Protein AF-A0A4S8I5R4-F1 (afdb_monomer_lite)

Radius of gyration: 12.27 Å; chains: 1; bounding box: 30×27×28 Å

Foldseek 3Di:
DWDKWKKFFAD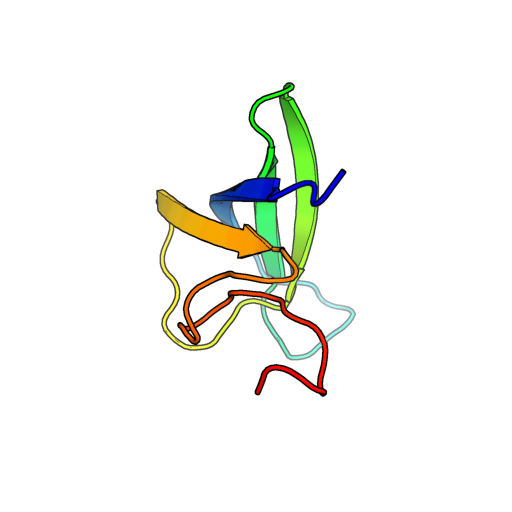WADDPVDPFIWTWIATPVGDIDIDGDFPPDDHGDMEIETQDDDPDTRHHHDPVND

InterPro domains:
  IPR012340 Nucleic acid-binding, OB-fold [G3DSA:2.40.50.140] (3-47)
  IPR012340 Nucleic acid-binding, OB-fold [SSF50249] (7-55)
  IPR022666 Large ribosomal subunit protein uL2, RNA-binding domain [PF00181] (7-49)
  IPR022666 Large ribosomal subunit protein uL2, RNA-binding domain [SM01383] (2-49)

Secondary structure (DSSP, 8-state):
----EEEEEEEEE--TT-SS-EEEEEETTS-EEEEE--TT--TT-EEEESSS----TT-B--GGG-

Sequence (66 aa):
MDSIVVVRIVTIEYD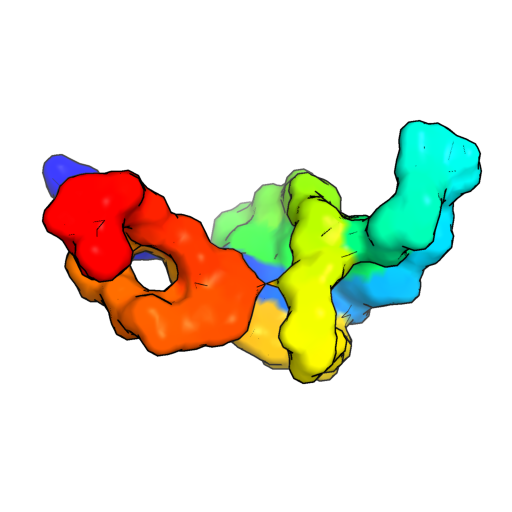PNRNAYICLIHYGDGEKRYILHPRGAIIGDTIVSGTEVPISMGNALPLSAV

Organism: Musa balbisiana (NCBI:txid52838)

Structure (mmCIF, N/CA/C/O backbone):
data_AF-A0A4S8I5R4-F1
#
_entry.id   AF-A0A4S8I5R4-F1
#
loop_
_atom_site.group_PDB
_atom_site.id
_atom_site.type_symbol
_atom_site.label_atom_id
_atom_site.label_alt_id
_atom_site.label_comp_id
_atom_site.label_asym_id
_atom_site.label_entity_id
_atom_site.label_seq_id
_atom_site.pdbx_PDB_ins_code
_atom_site.Cartn_x
_atom_site.Cartn_y
_atom_site.Cartn_z
_atom_site.occupancy
_atom_site.B_iso_or_equiv
_atom_site.auth_seq_id
_atom_site.auth_comp_id
_atom_site.auth_asym_id
_atom_site.auth_atom_id
_atom_site.pdbx_PDB_model_num
ATOM 1 N N . MET A 1 1 ? -9.952 16.161 13.819 1.00 48.53 1 MET A N 1
ATOM 2 C CA . MET A 1 1 ? -10.504 16.161 12.455 1.00 48.53 1 MET A CA 1
ATOM 3 C C . MET A 1 1 ? -10.028 14.865 11.848 1.00 48.53 1 MET A C 1
ATOM 5 O O . MET A 1 1 ? -8.826 14.703 11.678 1.00 48.53 1 MET A O 1
ATOM 9 N N . ASP A 1 2 ? -10.933 13.905 11.718 1.00 57.75 2 ASP A N 1
ATOM 10 C CA . ASP A 1 2 ? -10.655 12.583 11.169 1.00 57.75 2 ASP A CA 1
ATOM 11 C C . ASP A 1 2 ? -10.267 12.724 9.698 1.00 57.75 2 ASP A C 1
ATOM 13 O O . ASP A 1 2 ? -11.108 12.886 8.816 1.00 57.75 2 ASP A O 1
ATOM 17 N N . SER A 1 3 ? -8.962 12.770 9.438 1.00 80.12 3 SER A N 1
ATOM 18 C CA . SER A 1 3 ? -8.442 12.938 8.087 1.00 80.12 3 SER A CA 1
ATOM 19 C C . SER A 1 3 ? -8.424 11.586 7.394 1.00 80.12 3 SER A C 1
ATOM 21 O O . SER A 1 3 ? -7.494 10.798 7.566 1.00 80.12 3 SER A O 1
ATOM 23 N N . ILE A 1 4 ? -9.464 11.321 6.607 1.00 90.81 4 ILE A N 1
ATOM 24 C CA . ILE A 1 4 ? -9.447 10.240 5.626 1.00 90.81 4 ILE A CA 1
ATOM 25 C C . ILE A 1 4 ? -8.442 10.610 4.536 1.00 90.81 4 ILE A C 1
ATOM 27 O O . ILE A 1 4 ? -8.505 11.688 3.945 1.00 90.81 4 ILE A O 1
ATOM 31 N N . VAL A 1 5 ? -7.520 9.697 4.264 1.00 94.38 5 VAL A N 1
ATOM 32 C CA . VAL A 1 5 ? -6.489 9.843 3.244 1.00 94.38 5 VAL A CA 1
ATOM 33 C C . VAL A 1 5 ? -6.751 8.826 2.148 1.00 94.38 5 VAL A C 1
ATOM 35 O O . VAL A 1 5 ? -6.848 7.629 2.413 1.00 94.38 5 VAL A O 1
ATOM 38 N N . VAL A 1 6 ? -6.858 9.308 0.914 1.00 95.75 6 VAL A N 1
ATOM 39 C CA . VAL A 1 6 ? -7.135 8.488 -0.268 1.00 95.75 6 VAL A CA 1
ATOM 40 C C . VAL A 1 6 ? -5.919 8.508 -1.180 1.00 95.75 6 VAL A C 1
ATOM 42 O O . VAL A 1 6 ? -5.389 9.577 -1.490 1.00 95.75 6 VAL A O 1
ATOM 45 N N . VAL A 1 7 ? -5.487 7.329 -1.620 1.00 97.50 7 VAL A N 1
ATOM 46 C CA . VAL A 1 7 ? -4.328 7.162 -2.501 1.00 97.50 7 VAL A CA 1
ATOM 47 C C . VAL A 1 7 ? -4.625 6.169 -3.615 1.00 97.50 7 VAL A C 1
ATOM 49 O O . VAL A 1 7 ? -5.450 5.271 -3.456 1.00 97.50 7 VAL A O 1
ATOM 52 N N . ARG A 1 8 ? -3.930 6.305 -4.745 1.00 97.94 8 ARG A N 1
ATOM 53 C CA . ARG A 1 8 ? -4.066 5.401 -5.896 1.00 97.94 8 ARG A CA 1
ATOM 54 C C . ARG A 1 8 ? -2.775 4.636 -6.149 1.00 97.94 8 ARG A C 1
ATOM 56 O O . ARG A 1 8 ? -1.710 5.248 -6.164 1.00 97.94 8 ARG A O 1
ATOM 63 N N . ILE A 1 9 ? -2.872 3.333 -6.411 1.00 98.06 9 ILE A N 1
ATOM 64 C CA . ILE A 1 9 ? -1.733 2.512 -6.843 1.00 98.06 9 ILE A CA 1
ATOM 65 C C . ILE A 1 9 ? -1.371 2.866 -8.283 1.00 98.06 9 ILE A C 1
ATOM 67 O O . ILE A 1 9 ? -2.212 2.798 -9.183 1.00 98.06 9 ILE A O 1
ATOM 71 N N . VAL A 1 10 ? -0.108 3.214 -8.507 1.00 98.38 10 VAL A N 1
ATOM 72 C CA . VAL A 1 10 ? 0.409 3.618 -9.820 1.00 98.38 10 VAL A CA 1
ATOM 73 C C . VAL A 1 10 ? 1.311 2.551 -10.420 1.00 98.38 10 VAL A C 1
ATOM 75 O O . VAL A 1 10 ? 1.215 2.279 -11.614 1.00 98.38 10 VAL A O 1
ATOM 78 N N . THR A 1 11 ? 2.140 1.903 -9.605 1.00 98.44 11 THR A N 1
ATOM 79 C CA . THR A 1 11 ? 3.020 0.810 -10.038 1.00 98.44 11 THR A CA 1
ATOM 80 C C . THR A 1 11 ? 3.085 -0.281 -8.976 1.00 98.44 11 THR A C 1
ATOM 82 O O . THR A 1 11 ? 2.763 -0.056 -7.806 1.00 98.44 11 THR A O 1
ATOM 85 N N . ILE A 1 12 ? 3.496 -1.476 -9.401 1.00 98.31 12 ILE A N 1
ATOM 86 C CA . ILE A 1 12 ? 3.859 -2.598 -8.535 1.00 98.31 12 ILE A CA 1
ATOM 87 C C . ILE A 1 12 ? 5.272 -3.011 -8.940 1.00 98.31 12 ILE A C 1
ATOM 89 O O . ILE A 1 12 ? 5.525 -3.288 -10.111 1.00 98.31 12 ILE A O 1
ATOM 93 N N . GLU A 1 13 ? 6.193 -3.014 -7.985 1.00 98.25 13 GLU A N 1
ATOM 94 C CA . GLU A 1 13 ? 7.630 -3.091 -8.230 1.00 98.25 13 GLU A CA 1
ATOM 95 C C . GLU A 1 13 ? 8.284 -4.137 -7.325 1.00 98.25 13 GLU A C 1
ATOM 97 O O . GLU A 1 13 ? 7.854 -4.379 -6.192 1.00 98.25 13 GLU A O 1
ATOM 102 N N . TYR A 1 14 ? 9.333 -4.776 -7.841 1.00 97.81 14 TYR A N 1
ATOM 103 C CA . TYR A 1 14 ? 10.200 -5.641 -7.050 1.00 97.81 14 TYR A CA 1
ATOM 104 C C . TYR A 1 14 ? 11.173 -4.782 -6.235 1.00 97.81 14 TYR A C 1
ATOM 106 O O . TYR A 1 14 ? 11.835 -3.914 -6.800 1.00 97.81 14 TYR A O 1
ATOM 114 N N . ASP A 1 15 ? 11.305 -5.055 -4.934 1.00 98.12 15 ASP A N 1
ATOM 115 C CA . ASP A 1 15 ? 12.351 -4.460 -4.099 1.00 98.12 15 ASP A CA 1
ATOM 116 C C . ASP A 1 15 ? 13.312 -5.554 -3.608 1.00 98.12 15 ASP A C 1
ATOM 118 O O . ASP A 1 15 ? 12.884 -6.431 -2.859 1.00 98.12 15 ASP A O 1
ATOM 122 N N . PRO A 1 16 ? 14.610 -5.508 -3.963 1.00 98.00 16 PRO A N 1
ATOM 123 C CA . PRO A 1 16 ? 15.576 -6.543 -3.586 1.00 98.00 16 PRO A CA 1
ATOM 124 C C . PRO A 1 16 ? 15.805 -6.677 -2.074 1.00 98.00 16 PRO A C 1
ATOM 126 O O . PRO A 1 16 ? 16.357 -7.682 -1.633 1.00 98.00 16 PRO A O 1
ATOM 129 N N . ASN A 1 17 ? 15.397 -5.696 -1.266 1.00 98.06 17 ASN A N 1
ATOM 130 C CA . ASN A 1 17 ? 15.569 -5.714 0.186 1.00 98.06 17 ASN A CA 1
ATOM 131 C C . ASN A 1 17 ? 14.445 -6.456 0.926 1.00 98.06 17 ASN A C 1
ATOM 133 O O . ASN A 1 17 ? 14.430 -6.467 2.159 1.00 98.06 17 ASN A O 1
ATOM 137 N N . ARG A 1 18 ? 13.460 -7.023 0.217 1.00 97.12 18 ARG A N 1
ATOM 138 C CA . ARG A 1 18 ? 12.343 -7.760 0.823 1.00 97.12 18 ARG A CA 1
ATOM 139 C C . ARG A 1 18 ? 11.716 -8.753 -0.150 1.00 97.12 18 ARG A C 1
ATOM 141 O O . ARG A 1 18 ? 11.751 -8.581 -1.356 1.00 97.12 18 ARG A O 1
ATOM 148 N N . ASN A 1 19 ? 11.059 -9.771 0.400 1.00 97.12 19 ASN A N 1
ATOM 149 C CA . ASN A 1 19 ? 10.389 -10.787 -0.418 1.00 97.12 19 ASN A CA 1
ATOM 150 C C . ASN A 1 19 ? 9.060 -10.295 -1.018 1.00 97.12 19 ASN A C 1
ATOM 152 O O . ASN A 1 19 ? 8.614 -10.813 -2.037 1.00 97.12 19 ASN A O 1
ATOM 156 N N . ALA A 1 20 ? 8.392 -9.338 -0.366 1.00 97.25 20 ALA A N 1
ATOM 157 C CA . ALA A 1 20 ? 7.122 -8.795 -0.838 1.00 97.25 20 ALA A CA 1
ATOM 158 C C . ALA A 1 20 ? 7.341 -7.699 -1.891 1.00 97.25 20 ALA A C 1
ATOM 160 O O . ALA A 1 20 ? 8.207 -6.843 -1.725 1.00 97.25 20 ALA A O 1
ATOM 161 N N . TYR A 1 21 ? 6.501 -7.671 -2.927 1.00 98.00 21 TYR A N 1
ATOM 162 C CA . TYR A 1 21 ? 6.434 -6.531 -3.844 1.00 98.00 21 TYR A CA 1
ATOM 163 C C . TYR A 1 21 ? 6.045 -5.250 -3.095 1.00 98.00 21 TYR A C 1
ATOM 165 O O . TYR A 1 21 ? 5.424 -5.295 -2.026 1.00 98.00 21 TYR A O 1
ATOM 173 N N . ILE A 1 22 ? 6.377 -4.103 -3.676 1.00 98.31 22 ILE A N 1
ATOM 174 C CA . ILE A 1 22 ? 5.911 -2.796 -3.216 1.00 98.31 22 ILE A CA 1
ATOM 175 C C . ILE A 1 22 ? 5.032 -2.128 -4.255 1.00 98.31 22 ILE A C 1
ATOM 177 O O . ILE A 1 22 ? 5.146 -2.393 -5.447 1.00 98.31 22 ILE A O 1
ATOM 181 N N . CYS A 1 23 ? 4.161 -1.245 -3.790 1.00 98.12 23 CYS A N 1
ATOM 182 C CA . CYS A 1 23 ? 3.356 -0.388 -4.641 1.00 98.12 23 CYS A CA 1
ATOM 183 C C . CYS A 1 23 ? 3.813 1.057 -4.496 1.00 98.12 23 CYS A C 1
ATOM 185 O O . CYS A 1 23 ? 3.914 1.537 -3.365 1.00 98.12 23 CYS A O 1
ATOM 187 N N . LEU A 1 24 ? 4.015 1.762 -5.611 1.00 98.38 24 LEU A N 1
ATOM 188 C CA . LEU A 1 24 ? 4.048 3.223 -5.597 1.00 98.38 24 LEU A CA 1
ATOM 189 C C . LEU A 1 24 ? 2.609 3.729 -5.536 1.00 98.38 24 LEU A C 1
ATOM 191 O O . LEU A 1 24 ? 1.797 3.417 -6.412 1.00 98.38 24 LEU A O 1
ATOM 195 N N . ILE A 1 25 ? 2.303 4.524 -4.519 1.00 98.25 25 ILE A N 1
ATOM 196 C CA . ILE A 1 25 ? 1.008 5.175 -4.348 1.00 98.25 25 ILE A CA 1
ATOM 197 C C . ILE A 1 25 ? 1.139 6.683 -4.523 1.00 98.25 25 ILE A C 1
ATOM 199 O O . ILE A 1 25 ? 2.132 7.287 -4.111 1.00 98.25 25 ILE A O 1
ATOM 203 N N . HIS A 1 26 ? 0.130 7.289 -5.142 1.00 98.12 26 HIS A N 1
ATOM 204 C CA . HIS A 1 26 ? 0.016 8.737 -5.289 1.00 98.12 26 HIS A CA 1
ATOM 205 C C . HIS A 1 26 ? -1.115 9.268 -4.413 1.00 98.12 26 HIS A C 1
ATOM 207 O O . HIS A 1 26 ? -2.229 8.737 -4.437 1.00 98.12 26 HIS A O 1
ATOM 213 N N . TYR A 1 27 ? -0.818 10.338 -3.690 1.00 96.38 27 TYR A N 1
ATOM 214 C CA . TYR A 1 27 ? -1.775 11.129 -2.934 1.00 96.38 27 TYR A CA 1
ATOM 215 C C . TYR A 1 27 ? -2.416 12.180 -3.848 1.00 96.38 27 TYR A C 1
ATOM 217 O O . TYR A 1 27 ? -1.867 12.540 -4.894 1.00 96.38 27 TYR A O 1
ATOM 225 N N . GLY A 1 28 ? -3.590 12.683 -3.458 1.00 92.69 28 GLY A N 1
ATOM 226 C CA . GLY A 1 28 ? -4.305 13.712 -4.224 1.00 92.69 28 GLY A CA 1
ATOM 227 C C . GLY A 1 28 ? -3.565 15.053 -4.321 1.00 92.69 28 GLY A C 1
ATOM 228 O O . GLY A 1 28 ? -3.811 15.819 -5.24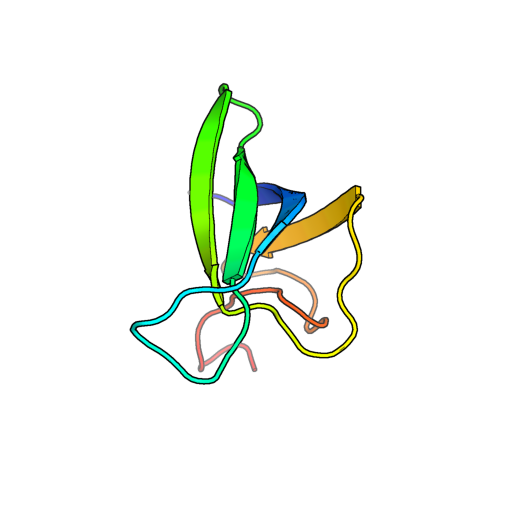7 1.00 92.69 28 GLY A O 1
ATOM 229 N N . ASP A 1 29 ? -2.639 15.318 -3.401 1.00 93.75 29 ASP A N 1
ATOM 230 C CA . ASP A 1 29 ? -1.777 16.506 -3.372 1.00 93.75 29 ASP A CA 1
ATOM 231 C C . ASP A 1 29 ? -0.481 16.348 -4.194 1.00 93.75 29 ASP A C 1
ATOM 233 O O . ASP A 1 29 ? 0.319 17.278 -4.286 1.00 93.75 29 ASP A O 1
ATOM 237 N N . GLY A 1 30 ? -0.279 15.186 -4.823 1.00 93.94 30 GLY A N 1
ATOM 238 C CA . GLY A 1 30 ? 0.912 14.873 -5.607 1.00 93.94 30 GLY A CA 1
ATOM 239 C C . GLY A 1 30 ? 2.059 14.256 -4.807 1.00 93.94 30 GLY A C 1
ATOM 240 O O . GLY A 1 30 ? 3.068 13.888 -5.421 1.00 93.94 30 GLY A O 1
ATOM 241 N N . GLU A 1 31 ? 1.925 14.084 -3.485 1.00 96.94 31 GLU A N 1
ATOM 242 C CA . GLU A 1 31 ? 2.886 13.302 -2.706 1.00 96.94 31 GLU A CA 1
ATOM 243 C C . GLU A 1 31 ? 2.901 11.846 -3.203 1.00 96.94 31 GLU A C 1
ATOM 245 O O . GLU A 1 31 ? 1.910 11.311 -3.714 1.00 96.94 31 GLU A O 1
ATOM 250 N N . LYS A 1 32 ? 4.053 11.185 -3.076 1.00 97.69 32 LYS A N 1
ATOM 251 C CA . LYS A 1 32 ? 4.243 9.794 -3.486 1.00 97.69 32 LYS A CA 1
ATOM 252 C C . LYS A 1 32 ? 4.900 9.016 -2.370 1.00 97.69 32 LYS A C 1
ATOM 254 O O . LYS A 1 32 ? 5.877 9.484 -1.787 1.00 97.69 32 LYS A O 1
ATOM 259 N N . ARG A 1 33 ? 4.408 7.809 -2.109 1.00 97.94 33 ARG A N 1
ATOM 260 C CA . ARG A 1 33 ? 5.021 6.895 -1.137 1.00 97.94 33 ARG A CA 1
ATOM 261 C C . ARG A 1 33 ? 5.009 5.466 -1.643 1.00 97.94 33 ARG A C 1
ATOM 263 O O . ARG A 1 33 ? 4.234 5.123 -2.529 1.00 97.94 33 ARG A O 1
ATOM 270 N N . TYR A 1 34 ? 5.858 4.639 -1.047 1.00 97.88 34 TYR A N 1
ATOM 271 C CA . TYR A 1 34 ? 5.798 3.196 -1.222 1.00 97.88 34 TYR A CA 1
ATOM 272 C C . TYR A 1 34 ? 5.072 2.545 -0.050 1.00 97.88 34 TYR A C 1
ATOM 274 O O . TYR A 1 34 ? 5.268 2.930 1.103 1.00 97.88 34 TYR A O 1
ATOM 282 N N . ILE A 1 35 ? 4.275 1.525 -0.353 1.00 97.44 35 ILE A N 1
ATOM 283 C CA . ILE A 1 35 ? 3.701 0.601 0.629 1.00 97.44 35 ILE A CA 1
ATOM 284 C C . ILE A 1 35 ? 4.025 -0.837 0.227 1.00 97.44 35 ILE A C 1
ATOM 286 O O . ILE A 1 35 ? 4.341 -1.105 -0.934 1.00 97.44 35 ILE A O 1
ATOM 290 N N . LEU A 1 36 ? 3.924 -1.777 1.167 1.00 97.62 36 LEU A N 1
ATOM 291 C CA . LEU A 1 36 ? 3.920 -3.194 0.807 1.00 97.62 36 LEU A CA 1
ATOM 292 C C . LEU A 1 36 ? 2.701 -3.492 -0.059 1.00 97.62 36 LEU A C 1
ATOM 294 O O . LEU A 1 36 ? 1.606 -3.024 0.239 1.00 97.62 36 LEU A O 1
ATOM 298 N N . HIS A 1 37 ? 2.901 -4.287 -1.104 1.00 97.88 37 HIS A N 1
ATOM 299 C CA . HIS A 1 37 ? 1.844 -4.690 -2.013 1.00 97.88 37 HIS A CA 1
ATOM 300 C C . HIS A 1 37 ? 0.804 -5.564 -1.290 1.00 97.88 37 HIS A C 1
ATOM 302 O O . HIS A 1 37 ? 1.124 -6.697 -0.905 1.00 97.88 37 HIS A O 1
ATOM 308 N N . PRO A 1 38 ? -0.443 -5.085 -1.105 1.00 96.31 38 PRO A N 1
ATOM 309 C CA . PRO A 1 38 ? -1.504 -5.905 -0.544 1.00 96.31 38 PRO A CA 1
ATOM 310 C C . PRO A 1 38 ? -1.866 -7.009 -1.536 1.00 96.31 38 PRO A C 1
ATOM 312 O O . PRO A 1 38 ? -2.020 -6.762 -2.733 1.00 96.31 38 PRO A O 1
ATOM 315 N N . ARG A 1 39 ? -2.019 -8.242 -1.047 1.00 94.06 39 ARG A N 1
ATOM 316 C CA . ARG A 1 39 ? -2.334 -9.388 -1.906 1.00 94.06 39 ARG A CA 1
ATOM 317 C C . ARG A 1 39 ? -3.642 -9.151 -2.661 1.00 94.06 39 ARG A C 1
ATOM 319 O O . ARG A 1 39 ? -4.693 -9.108 -2.035 1.00 94.06 39 ARG A O 1
ATOM 326 N N . GLY A 1 40 ? -3.561 -9.144 -3.990 1.00 93.00 40 GLY A N 1
ATOM 327 C CA . GLY A 1 40 ? -4.715 -9.028 -4.883 1.00 93.00 40 GLY A CA 1
ATOM 328 C C . GLY A 1 40 ? -5.031 -7.599 -5.319 1.00 93.00 40 GLY A C 1
ATOM 329 O O . GLY A 1 40 ? -5.926 -7.432 -6.141 1.00 93.00 40 GLY A O 1
ATOM 330 N N . ALA A 1 41 ? -4.301 -6.598 -4.816 1.00 95.69 41 ALA A N 1
ATOM 331 C CA . ALA A 1 41 ? -4.431 -5.232 -5.299 1.00 95.69 41 ALA A CA 1
ATOM 332 C C . ALA A 1 41 ? -3.889 -5.139 -6.732 1.00 95.69 41 ALA A C 1
ATOM 334 O O . ALA A 1 41 ? -2.979 -5.877 -7.114 1.00 95.69 41 ALA A O 1
ATOM 335 N N . ILE A 1 42 ? -4.412 -4.228 -7.537 1.00 97.06 42 ILE A N 1
ATOM 336 C CA . ILE A 1 42 ? -3.946 -4.011 -8.908 1.00 97.06 42 ILE A CA 1
ATOM 337 C C . ILE A 1 42 ? -3.625 -2.538 -9.158 1.00 97.06 42 ILE A C 1
ATOM 339 O O . ILE A 1 42 ? -4.014 -1.643 -8.408 1.00 97.06 42 ILE A O 1
ATOM 343 N N . ILE A 1 43 ? -2.872 -2.271 -10.227 1.00 98.06 43 ILE A N 1
ATOM 344 C CA . ILE A 1 43 ? -2.598 -0.897 -10.658 1.00 98.06 43 ILE A CA 1
ATOM 345 C C . ILE A 1 43 ? -3.925 -0.196 -10.955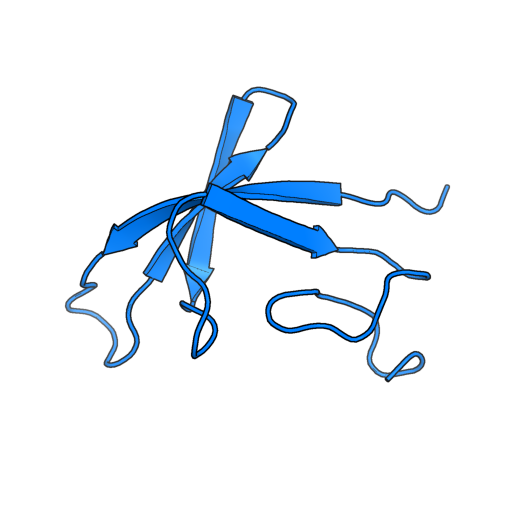 1.00 98.06 43 ILE A C 1
ATOM 347 O O . ILE A 1 43 ? -4.756 -0.702 -11.706 1.00 98.06 43 ILE A O 1
ATOM 351 N N . GLY A 1 44 ? -4.098 0.998 -10.393 1.00 97.25 44 GLY A N 1
ATOM 352 C CA . GLY A 1 44 ? -5.318 1.784 -10.503 1.00 97.25 44 GLY A CA 1
ATOM 353 C C . GLY A 1 44 ? -6.275 1.655 -9.321 1.00 97.25 44 GLY A C 1
ATOM 354 O O . GLY A 1 44 ? -7.142 2.524 -9.198 1.00 97.25 44 GLY A O 1
ATOM 355 N N . ASP A 1 45 ? -6.093 0.664 -8.443 1.00 97.44 45 ASP A N 1
ATOM 356 C CA . ASP A 1 45 ? -6.887 0.542 -7.222 1.00 97.44 45 ASP A CA 1
ATOM 357 C C . ASP A 1 45 ? -6.679 1.741 -6.299 1.00 97.44 45 ASP A C 1
ATOM 359 O O . ASP A 1 45 ? -5.612 2.366 -6.256 1.00 97.44 45 ASP A O 1
ATOM 363 N N . THR A 1 46 ? -7.733 2.051 -5.548 1.00 96.56 46 THR A N 1
ATOM 364 C CA . THR A 1 46 ? -7.740 3.108 -4.541 1.00 96.56 46 THR A CA 1
ATOM 365 C C . THR A 1 46 ? -7.675 2.488 -3.156 1.00 96.56 46 THR A C 1
ATOM 367 O O . THR A 1 46 ? -8.469 1.609 -2.832 1.00 96.56 46 THR A O 1
ATOM 370 N N . ILE A 1 47 ? -6.745 2.973 -2.343 1.00 96.00 47 ILE A N 1
ATOM 371 C CA . ILE A 1 47 ? -6.587 2.594 -0.943 1.00 96.00 47 ILE A CA 1
ATOM 372 C C . ILE A 1 47 ? -6.975 3.787 -0.080 1.00 96.00 47 ILE A C 1
ATOM 374 O O . ILE A 1 47 ? -6.657 4.936 -0.401 1.00 96.00 47 ILE A O 1
ATOM 378 N N . VAL A 1 48 ? -7.652 3.504 1.029 1.00 96.00 48 VAL A N 1
ATOM 379 C CA . VAL A 1 48 ? -8.098 4.513 1.981 1.00 96.00 48 VAL A CA 1
ATOM 380 C C . VAL A 1 48 ? -7.508 4.231 3.359 1.00 96.00 48 VAL A C 1
ATOM 382 O O . VAL A 1 48 ? -7.518 3.100 3.842 1.00 96.00 48 VAL A O 1
ATOM 385 N N . SER A 1 49 ? -6.996 5.275 4.002 1.00 95.19 49 SER A N 1
ATOM 386 C CA . SER A 1 49 ? -6.530 5.241 5.384 1.00 95.19 49 SER A CA 1
ATOM 387 C C . SER A 1 49 ? -7.360 6.200 6.229 1.00 95.19 49 SER A C 1
ATOM 389 O O . SER A 1 49 ? -7.501 7.365 5.864 1.00 95.19 49 SER A O 1
ATOM 391 N N . GLY A 1 50 ? -7.884 5.748 7.365 1.00 94.75 50 GLY A N 1
ATOM 392 C CA . GLY A 1 50 ? -8.681 6.591 8.259 1.00 94.75 50 GLY A CA 1
ATOM 393 C C . GLY A 1 50 ? -9.279 5.831 9.442 1.00 94.75 50 GLY A C 1
ATOM 394 O O . GLY A 1 50 ? -9.163 4.613 9.532 1.00 94.75 50 GLY A O 1
ATOM 395 N N . THR A 1 51 ? -9.900 6.559 10.368 1.00 93.00 51 THR A N 1
ATOM 396 C CA . THR A 1 51 ? -10.544 6.006 11.575 1.00 93.00 51 THR A CA 1
ATOM 397 C C . THR A 1 51 ? -11.883 5.329 11.274 1.00 93.00 51 THR A C 1
ATOM 399 O O . THR A 1 51 ? -12.195 4.317 11.892 1.00 93.00 51 THR A O 1
ATOM 402 N N . GLU A 1 52 ? -12.631 5.836 10.292 1.00 90.56 52 GLU A N 1
ATOM 403 C CA . GLU A 1 52 ? -13.953 5.337 9.886 1.00 90.56 52 GLU A CA 1
ATOM 404 C C . GLU A 1 52 ? -13.967 4.958 8.395 1.00 90.56 52 GLU A C 1
ATOM 406 O O . GLU A 1 52 ? -14.692 5.537 7.586 1.00 90.56 52 GLU A O 1
ATOM 411 N N . VAL A 1 53 ? -13.114 4.010 7.996 1.00 93.38 53 VAL A N 1
ATOM 412 C CA . VAL A 1 53 ? -13.005 3.557 6.596 1.00 93.38 53 VAL A CA 1
ATOM 413 C C . VAL A 1 53 ? -13.406 2.086 6.461 1.00 93.38 53 VAL A C 1
ATOM 415 O O . VAL A 1 53 ? -13.259 1.327 7.420 1.00 93.38 53 VAL A O 1
ATOM 418 N N . PRO A 1 54 ? -13.910 1.644 5.291 1.00 92.81 54 PRO A N 1
ATOM 419 C CA . PRO A 1 54 ? -14.312 0.254 5.103 1.00 92.81 54 PRO A CA 1
ATOM 420 C C . PRO A 1 54 ? -13.157 -0.724 5.338 1.00 92.81 54 PRO A C 1
ATOM 422 O O . PRO A 1 54 ? -12.035 -0.486 4.878 1.00 92.81 54 PRO A O 1
ATOM 425 N N . ILE A 1 55 ? -13.456 -1.863 5.971 1.00 93.44 55 ILE A N 1
ATOM 426 C CA . ILE A 1 55 ? -12.537 -3.003 6.060 1.00 93.44 55 ILE A CA 1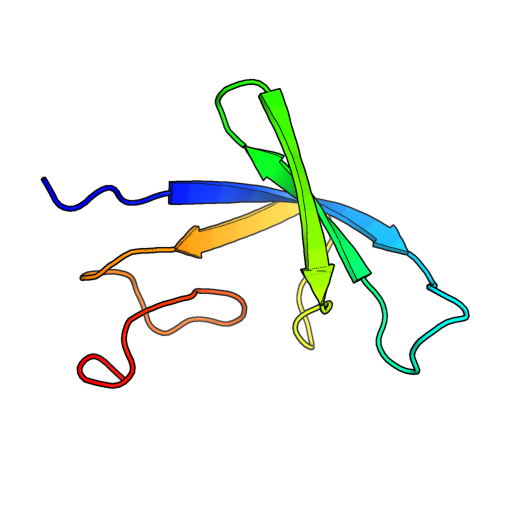
ATOM 427 C C . ILE A 1 55 ? -12.468 -3.660 4.681 1.00 93.44 55 ILE A C 1
ATOM 429 O O . ILE A 1 55 ? -13.241 -4.556 4.343 1.00 93.44 55 ILE A O 1
ATOM 433 N N . SER A 1 56 ? -11.547 -3.176 3.857 1.00 92.44 56 SER A N 1
ATOM 434 C CA . SER A 1 56 ? -11.255 -3.729 2.540 1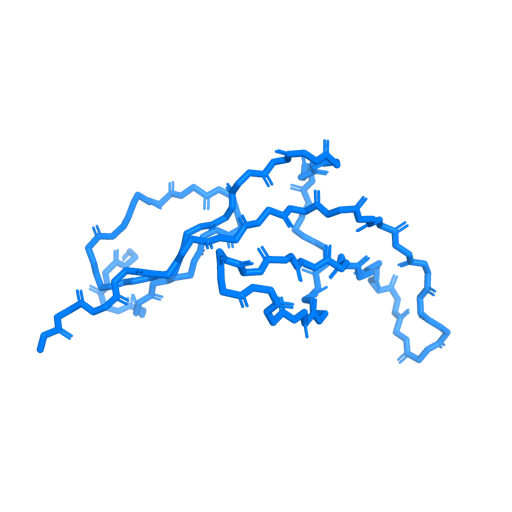.00 92.44 56 SER A CA 1
ATOM 435 C C . SER A 1 56 ? -9.756 -3.903 2.347 1.00 92.44 56 SER A C 1
ATOM 437 O O . SER A 1 56 ? -8.936 -3.331 3.064 1.00 92.44 56 SER A O 1
ATOM 439 N N . MET A 1 57 ? -9.389 -4.720 1.362 1.00 92.25 57 MET A N 1
ATOM 440 C CA . MET A 1 57 ? -7.994 -4.998 1.040 1.00 92.25 57 MET A CA 1
ATOM 441 C C . MET A 1 57 ? -7.203 -3.699 0.822 1.00 92.25 57 MET A C 1
ATOM 443 O O . MET A 1 57 ? -7.620 -2.831 0.062 1.00 92.25 57 MET A O 1
ATOM 447 N N . GLY A 1 58 ? -6.058 -3.586 1.495 1.00 93.06 58 GLY A N 1
ATOM 448 C CA . GLY A 1 58 ? -5.159 -2.437 1.395 1.00 93.06 58 GLY A CA 1
ATOM 449 C C . GLY A 1 58 ? -5.517 -1.263 2.305 1.00 93.06 58 GLY A C 1
ATOM 450 O O . GLY A 1 58 ? -4.614 -0.494 2.629 1.00 93.06 58 GLY A O 1
ATOM 451 N N . ASN A 1 59 ? -6.767 -1.143 2.768 1.00 95.94 59 ASN A N 1
ATOM 452 C CA . ASN A 1 59 ? -7.159 -0.054 3.661 1.00 95.94 59 ASN A CA 1
ATOM 453 C C . ASN A 1 59 ? -6.478 -0.167 5.026 1.00 95.94 59 ASN A C 1
ATOM 455 O O . ASN A 1 59 ? -6.260 -1.261 5.550 1.00 95.94 59 ASN A O 1
ATOM 459 N N . ALA A 1 60 ? -6.171 0.991 5.605 1.00 95.31 60 ALA A N 1
ATOM 460 C CA . ALA A 1 60 ? -5.533 1.102 6.907 1.00 95.31 60 ALA A CA 1
ATOM 461 C C . ALA A 1 60 ? -6.459 1.821 7.891 1.00 95.31 60 ALA A C 1
ATOM 463 O O . ALA A 1 60 ? -6.889 2.950 7.662 1.00 95.31 60 ALA A O 1
ATOM 464 N N . LEU A 1 61 ? -6.745 1.155 9.002 1.00 95.38 61 LEU A N 1
ATOM 465 C CA . LEU A 1 61 ? -7.590 1.648 10.083 1.00 95.38 61 LEU A CA 1
ATOM 466 C C . LEU A 1 61 ? -6.997 1.239 11.441 1.00 95.38 61 LEU A C 1
ATOM 468 O O . LEU A 1 61 ? -6.186 0.307 11.499 1.00 95.38 61 LEU A O 1
ATOM 472 N N . PRO A 1 62 ? -7.348 1.936 12.537 1.00 94.56 62 PRO A N 1
ATOM 473 C CA . PRO A 1 62 ? -6.926 1.552 13.879 1.00 94.56 62 PRO A CA 1
ATOM 474 C C . PRO A 1 62 ? -7.349 0.120 14.219 1.00 94.56 62 PRO A C 1
ATOM 476 O O . PRO A 1 62 ? -8.448 -0.300 13.875 1.00 94.56 62 PRO A O 1
ATOM 479 N N . LEU A 1 63 ? -6.522 -0.604 14.980 1.00 94.31 63 LEU A N 1
ATOM 480 C CA . LEU A 1 63 ? -6.829 -1.979 15.404 1.00 94.31 63 LEU A CA 1
ATOM 481 C C . LEU A 1 63 ? -8.127 -2.095 16.216 1.00 94.31 63 LEU A C 1
ATOM 483 O O . LEU A 1 63 ? -8.749 -3.146 16.216 1.00 94.31 63 LEU A O 1
ATOM 487 N N . SER A 1 64 ? -8.544 -1.027 16.898 1.00 94.12 64 SER A N 1
ATOM 488 C CA . SER A 1 64 ? -9.817 -0.976 17.626 1.00 94.12 64 SER A CA 1
ATOM 489 C C . SER A 1 64 ? -11.052 -0.940 16.719 1.00 94.12 64 SER A C 1
ATOM 491 O O . SER A 1 64 ? -12.159 -1.087 17.224 1.00 94.12 64 SER A O 1
ATOM 493 N N . ALA A 1 65 ? -10.872 -0.675 15.423 1.00 88.88 65 ALA A N 1
ATOM 494 C CA . ALA A 1 65 ? -11.929 -0.566 14.418 1.00 88.88 65 ALA A CA 1
ATOM 495 C C . ALA A 1 65 ? -11.946 -1.757 13.435 1.00 88.88 65 ALA A C 1
ATOM 497 O O . ALA A 1 65 ? -12.666 -1.705 12.439 1.00 88.88 65 ALA A O 1
ATOM 498 N N . VAL A 1 66 ? -11.136 -2.794 13.696 1.00 83.94 66 VAL A N 1
ATOM 499 C CA . VAL A 1 66 ? -11.075 -4.049 12.923 1.00 83.94 66 VAL A CA 1
ATOM 500 C C . VAL A 1 66 ? -11.993 -5.100 13.536 1.00 83.94 66 VAL A C 1
ATOM 502 O O . VAL A 1 66 ? -12.022 -5.196 14.783 1.00 83.94 66 VAL A O 1
#

pLDDT: mean 94.21, std 8.01, range [48.53, 98.44]